Protein AF-A0A392NA52-F1 (afdb_monomer_lite)

Organism: NCBI:txid97028

Secondary structure (DSSP, 8-state):
---EEEEEEEEEETTTEEEEEEEEEETTT--EEEEEEEEEEEE-TTT-SEEPPPHHHHHHHGGGB-----SS-----------TT-S-------------

pLDDT: mean 79.88, std 13.67, range [34.62, 97.0]

Radius of gyration: 17.0 Å; chains: 1; bounding box: 40×38×41 Å

Sequence (100 aa):
GDVVQVDTWVSATGKNGMRRDWLVRDSKTGEILTRASSVWVMMNKLTRKLSKIPEEVRGEIEPYFVNSDPVVDEDNRKLTKLDDKAEYIRTGLTVRTLFF

InterPro domains:
  IPR002864 Acyl-ACP thioesterase, N-terminal hotdog domain [PF01643] (1-60)
  IPR029069 HotDog domain superfamily [SSF54637] (1-73)
  IPR045023 Acyl-[acyl-carrier-protein] hydrolase FATA/B [PTHR31727] (1-96)

Structure (mmCIF, N/CA/C/O backbone):
data_AF-A0A392NA52-F1
#
_entry.id   AF-A0A392NA52-F1
#
loop_
_atom_site.group_PDB
_atom_site.id
_atom_site.type_symbol
_atom_site.label_atom_id
_atom_site.label_alt_id
_atom_site.label_comp_id
_atom_site.label_asym_id
_atom_site.label_entity_id
_atom_site.label_seq_id
_atom_site.pdbx_PDB_ins_code
_atom_site.Cartn_x
_atom_site.Cartn_y
_atom_site.Cartn_z
_atom_site.occupancy
_atom_site.B_iso_or_equiv
_atom_site.auth_seq_id
_atom_site.auth_comp_id
_atom_site.auth_asym_id
_atom_site.auth_atom_id
_atom_site.pdbx_PDB_model_num
ATOM 1 N N . GLY A 1 1 ? 4.408 -2.290 -27.711 1.00 83.19 1 GLY A N 1
ATOM 2 C CA . GLY A 1 1 ? 4.092 -1.693 -26.405 1.00 83.19 1 GLY A CA 1
ATOM 3 C C . GLY A 1 1 ? 5.189 -2.054 -25.437 1.00 83.19 1 GLY A C 1
ATOM 4 O O . GLY A 1 1 ? 5.884 -3.038 -25.687 1.00 83.19 1 GLY A O 1
ATOM 5 N N . ASP A 1 2 ? 5.346 -1.266 -24.383 1.00 90.62 2 ASP A N 1
ATOM 6 C CA . ASP A 1 2 ? 6.351 -1.521 -23.352 1.00 90.62 2 ASP A CA 1
ATOM 7 C C . ASP A 1 2 ? 5.888 -2.645 -22.423 1.00 90.62 2 ASP A C 1
ATOM 9 O O . ASP A 1 2 ? 4.692 -2.814 -22.177 1.00 90.62 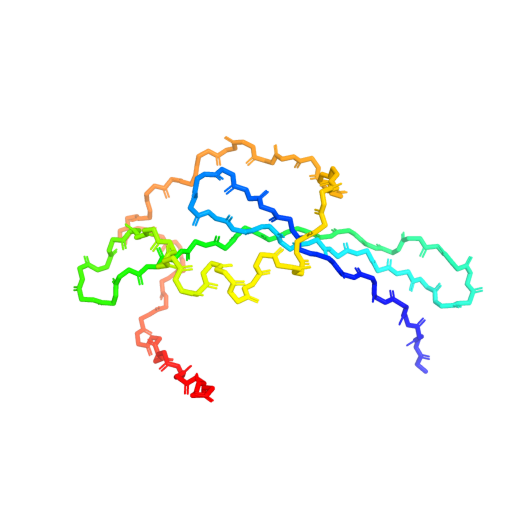2 ASP A O 1
ATOM 13 N N . VAL A 1 3 ? 6.840 -3.449 -21.954 1.00 95.81 3 VAL A N 1
ATOM 14 C CA . VAL A 1 3 ? 6.590 -4.580 -21.055 1.00 95.81 3 VAL A CA 1
ATOM 15 C C . VAL A 1 3 ? 7.226 -4.244 -19.720 1.00 95.81 3 VAL A C 1
ATOM 17 O O . VAL A 1 3 ? 8.423 -3.967 -19.659 1.00 95.81 3 VAL A O 1
ATOM 20 N N . VAL A 1 4 ? 6.432 -4.294 -18.656 1.00 96.31 4 VAL A N 1
ATOM 21 C CA . VAL A 1 4 ? 6.894 -4.016 -17.297 1.00 96.31 4 VAL A CA 1
ATOM 22 C C . VAL A 1 4 ? 6.725 -5.240 -16.411 1.00 96.31 4 VAL A C 1
ATOM 24 O O . VAL A 1 4 ? 5.746 -5.977 -16.531 1.00 96.31 4 VAL A O 1
ATOM 27 N N . GLN A 1 5 ? 7.672 -5.432 -15.502 1.00 96.44 5 GLN A N 1
ATOM 28 C CA . GLN A 1 5 ? 7.541 -6.354 -14.387 1.00 96.44 5 GLN A CA 1
ATOM 29 C C . GLN A 1 5 ? 6.986 -5.591 -13.185 1.00 96.44 5 GLN A C 1
ATOM 31 O O . GLN A 1 5 ? 7.442 -4.490 -12.872 1.00 96.44 5 GLN A O 1
ATOM 36 N N . VAL A 1 6 ? 6.000 -6.183 -12.515 1.00 95.69 6 VAL A N 1
ATOM 37 C CA . VAL A 1 6 ? 5.415 -5.640 -11.290 1.00 95.69 6 VAL A CA 1
ATOM 38 C C . VAL A 1 6 ? 5.631 -6.645 -10.177 1.00 95.69 6 VAL A C 1
ATOM 40 O O . VAL A 1 6 ? 5.023 -7.713 -10.174 1.00 95.69 6 VAL A O 1
ATOM 43 N N . ASP A 1 7 ? 6.466 -6.279 -9.216 1.00 93.94 7 ASP A N 1
ATOM 44 C CA . ASP A 1 7 ? 6.635 -7.039 -7.987 1.00 93.94 7 ASP A CA 1
ATOM 45 C C . ASP A 1 7 ? 5.786 -6.392 -6.902 1.00 93.94 7 ASP A C 1
ATOM 47 O O . ASP A 1 7 ? 5.836 -5.177 -6.699 1.00 93.94 7 ASP A O 1
ATOM 51 N N . THR A 1 8 ? 4.972 -7.195 -6.222 1.00 93.38 8 THR A N 1
ATOM 52 C CA . THR A 1 8 ? 4.107 -6.717 -5.145 1.00 93.38 8 THR A CA 1
ATOM 53 C C . THR A 1 8 ? 4.130 -7.669 -3.971 1.00 93.38 8 THR A C 1
ATOM 55 O O . THR A 1 8 ? 4.122 -8.887 -4.135 1.00 93.38 8 THR A O 1
ATOM 58 N N . TRP A 1 9 ? 4.128 -7.096 -2.778 1.00 91.69 9 TRP A N 1
ATOM 59 C CA . TRP A 1 9 ? 4.060 -7.827 -1.526 1.00 91.69 9 TRP A CA 1
ATOM 60 C C . TRP A 1 9 ? 3.211 -7.048 -0.529 1.00 91.69 9 TRP A C 1
ATOM 62 O O . TRP A 1 9 ? 2.927 -5.858 -0.706 1.00 91.69 9 TRP A O 1
ATOM 72 N N . VAL A 1 10 ? 2.742 -7.755 0.493 1.00 89.75 10 VAL A N 1
ATOM 73 C CA . VAL A 1 10 ? 1.956 -7.176 1.580 1.00 89.75 10 VAL A CA 1
ATOM 74 C C . VAL A 1 10 ? 2.756 -7.307 2.860 1.00 89.75 10 VAL A C 1
ATOM 76 O O . VAL A 1 10 ? 3.373 -8.338 3.091 1.00 89.75 10 VAL A O 1
ATOM 79 N N . SER A 1 11 ? 2.718 -6.284 3.698 1.00 87.56 11 SER A N 1
ATOM 80 C CA . SER A 1 11 ? 3.313 -6.282 5.029 1.00 87.56 11 SER A CA 1
ATOM 81 C C . SER A 1 11 ? 2.281 -5.806 6.045 1.00 87.56 11 SER A C 1
ATOM 83 O O . SER A 1 11 ? 1.376 -5.029 5.727 1.00 87.56 11 SER A O 1
ATOM 85 N N . ALA A 1 12 ? 2.404 -6.249 7.294 1.00 83.69 12 ALA A N 1
ATOM 86 C CA . ALA A 1 12 ? 1.596 -5.691 8.372 1.00 83.69 12 ALA A CA 1
ATOM 87 C C . ALA A 1 12 ? 1.956 -4.210 8.592 1.00 83.69 12 ALA A C 1
ATOM 89 O O . ALA A 1 12 ? 3.123 -3.834 8.510 1.00 83.69 12 ALA A O 1
ATOM 90 N N . THR A 1 13 ? 0.970 -3.366 8.913 1.00 79.06 13 THR A N 1
ATOM 91 C CA . THR A 1 13 ? 1.230 -1.990 9.369 1.00 79.06 13 THR A CA 1
ATOM 92 C C . THR A 1 13 ? 0.391 -1.649 10.598 1.00 79.06 13 THR A C 1
ATOM 94 O O . THR A 1 13 ? -0.844 -1.730 10.616 1.00 79.06 13 THR A O 1
ATOM 97 N N . GLY A 1 14 ? 1.085 -1.288 11.679 1.00 73.06 14 GLY A N 1
ATOM 98 C CA . GLY A 1 14 ? 0.476 -1.033 12.979 1.00 73.06 14 GLY A CA 1
ATOM 99 C C . GLY A 1 14 ? -0.379 -2.203 13.488 1.00 73.06 14 GLY A C 1
ATOM 100 O O . GLY A 1 14 ? -0.138 -3.369 13.189 1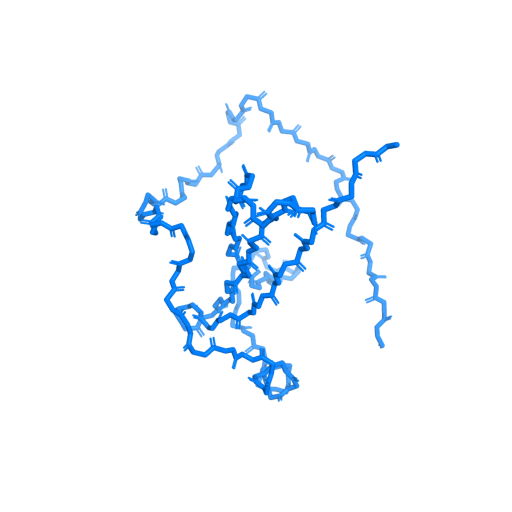.00 73.06 14 GLY A O 1
ATOM 101 N N . LYS A 1 15 ? -1.404 -1.891 14.292 1.00 64.56 15 LYS A N 1
ATOM 102 C CA . LYS A 1 15 ? -2.278 -2.913 14.907 1.00 64.56 15 LYS A CA 1
ATOM 103 C C . LYS A 1 15 ? -3.425 -3.375 13.999 1.00 64.56 15 LYS A C 1
ATOM 105 O O . LYS A 1 15 ? -3.935 -4.476 14.184 1.00 64.56 15 LYS A O 1
ATOM 110 N N . ASN A 1 16 ? -3.854 -2.539 13.051 1.00 65.69 16 ASN A N 1
ATOM 111 C CA . ASN A 1 16 ? -5.137 -2.702 12.348 1.00 65.69 16 ASN A CA 1
ATOM 112 C C . ASN A 1 16 ? -5.052 -2.546 10.823 1.00 65.69 16 ASN A C 1
ATOM 114 O O . ASN A 1 16 ? -6.096 -2.586 10.173 1.00 65.69 16 ASN A O 1
ATOM 118 N N . GLY A 1 17 ? -3.864 -2.306 10.265 1.00 75.12 17 GLY A N 1
ATOM 119 C CA . GLY A 1 17 ? -3.698 -2.053 8.841 1.00 75.12 17 GLY A CA 1
ATOM 120 C C . GLY A 1 17 ? -2.804 -3.077 8.156 1.00 75.12 17 GLY A C 1
ATOM 121 O O . GLY A 1 17 ? -2.047 -3.809 8.796 1.00 75.12 17 GLY A O 1
ATOM 122 N N . MET A 1 18 ? -2.880 -3.089 6.831 1.00 86.25 18 MET A N 1
ATOM 123 C CA . MET A 1 18 ? -1.912 -3.763 5.965 1.00 86.25 18 MET A CA 1
ATOM 124 C C . MET A 1 18 ? -1.341 -2.752 4.970 1.00 86.25 18 MET A C 1
ATOM 126 O O . MET A 1 18 ? -2.048 -1.846 4.526 1.00 86.25 18 MET A O 1
ATOM 130 N N . ARG A 1 19 ? -0.061 -2.889 4.642 1.00 89.12 19 ARG A N 1
ATOM 131 C CA . ARG A 1 19 ? 0.616 -2.106 3.614 1.00 89.12 19 ARG A CA 1
ATOM 132 C C . ARG A 1 19 ? 0.838 -3.003 2.411 1.00 89.12 19 ARG A C 1
ATOM 134 O O . ARG A 1 19 ? 1.311 -4.122 2.570 1.00 89.12 19 ARG A O 1
ATOM 141 N N . ARG A 1 20 ? 0.497 -2.528 1.220 1.00 90.75 20 ARG A N 1
ATOM 142 C CA . ARG A 1 20 ? 0.886 -3.166 -0.035 1.00 90.75 20 ARG A CA 1
ATOM 143 C C . ARG A 1 20 ? 1.907 -2.288 -0.722 1.00 90.75 20 ARG A C 1
ATOM 145 O O . ARG A 1 20 ? 1.662 -1.099 -0.912 1.00 90.75 20 ARG A O 1
ATOM 152 N N . ASP A 1 21 ? 3.008 -2.906 -1.101 1.00 92.75 21 ASP A N 1
ATOM 153 C CA . ASP A 1 21 ? 4.091 -2.261 -1.817 1.00 92.75 21 ASP A CA 1
ATOM 154 C C . ASP A 1 21 ? 4.132 -2.779 -3.256 1.00 92.75 21 ASP A C 1
ATOM 156 O O . ASP A 1 21 ? 3.759 -3.926 -3.545 1.00 92.75 21 ASP A O 1
ATOM 160 N N . TRP A 1 22 ? 4.560 -1.903 -4.161 1.00 94.25 22 TRP A N 1
ATOM 161 C CA . TRP A 1 22 ? 4.797 -2.220 -5.561 1.00 94.25 22 TRP A CA 1
ATOM 162 C C . TRP A 1 22 ? 6.134 -1.659 -6.014 1.00 94.25 22 TRP A C 1
ATOM 164 O O . TRP A 1 22 ? 6.451 -0.487 -5.786 1.00 94.25 22 TRP A O 1
ATOM 174 N N . LEU A 1 23 ? 6.866 -2.491 -6.742 1.00 94.69 23 LEU A N 1
ATOM 175 C CA . LEU A 1 23 ? 8.047 -2.114 -7.491 1.00 94.69 23 LEU A CA 1
ATOM 176 C C . LEU A 1 23 ? 7.792 -2.408 -8.968 1.00 94.69 23 LEU A C 1
ATOM 178 O O . LEU A 1 23 ? 7.574 -3.557 -9.347 1.00 94.69 23 LEU A O 1
ATOM 182 N N . VAL A 1 24 ? 7.797 -1.363 -9.793 1.00 95.69 24 VAL A N 1
ATOM 183 C CA . VAL A 1 24 ? 7.560 -1.481 -11.235 1.00 95.69 24 VAL A CA 1
ATOM 184 C C . VAL A 1 24 ? 8.875 -1.280 -11.967 1.00 95.69 24 VAL A C 1
ATOM 186 O O . VAL A 1 24 ? 9.554 -0.268 -11.769 1.00 95.69 24 VAL A O 1
ATOM 189 N N . ARG A 1 25 ? 9.227 -2.245 -12.816 1.00 97.00 25 ARG A N 1
ATOM 190 C CA . ARG A 1 25 ? 10.490 -2.276 -13.554 1.00 97.00 25 ARG A CA 1
ATOM 191 C C . ARG A 1 25 ? 10.272 -2.449 -15.047 1.00 97.00 25 ARG A C 1
ATOM 193 O O . ARG A 1 25 ? 9.348 -3.153 -15.451 1.00 97.00 25 ARG A O 1
ATOM 200 N N . ASP A 1 26 ? 11.137 -1.854 -15.858 1.00 96.25 26 ASP A N 1
ATOM 201 C CA . ASP A 1 26 ? 11.218 -2.199 -17.276 1.00 96.25 26 ASP A CA 1
ATOM 202 C C . ASP A 1 26 ? 11.686 -3.654 -17.408 1.00 96.25 26 ASP A C 1
ATOM 204 O O . ASP A 1 26 ? 12.696 -4.054 -16.825 1.00 96.25 26 ASP A O 1
ATOM 208 N N . SER A 1 27 ? 10.941 -4.471 -18.154 1.00 94.38 27 SER A N 1
ATOM 209 C CA . SER A 1 27 ? 11.210 -5.910 -18.235 1.00 94.38 27 SER A CA 1
ATOM 210 C C . SER A 1 27 ? 12.483 -6.254 -19.015 1.00 94.38 27 SER A C 1
ATOM 212 O O . SER A 1 27 ? 12.942 -7.392 -18.927 1.00 94.38 27 SER A O 1
ATOM 214 N N . LYS A 1 28 ? 13.024 -5.331 -19.819 1.00 95.00 28 LYS A N 1
ATOM 215 C CA . LYS A 1 28 ? 14.216 -5.558 -20.646 1.00 95.00 28 LYS A CA 1
ATOM 216 C C . LYS A 1 28 ? 15.479 -5.076 -19.948 1.00 95.00 28 LYS A C 1
ATOM 218 O O . LYS A 1 28 ? 16.487 -5.773 -19.987 1.00 95.00 28 LYS A O 1
ATOM 223 N N . THR A 1 29 ? 15.439 -3.887 -19.353 1.00 96.06 29 THR A N 1
ATOM 224 C CA . THR A 1 29 ? 16.613 -3.264 -18.723 1.00 96.06 29 THR A CA 1
ATOM 225 C C . THR A 1 29 ? 16.712 -3.572 -17.233 1.00 96.06 29 THR A C 1
ATOM 227 O O . THR A 1 29 ? 17.798 -3.484 -16.664 1.00 96.06 29 THR A O 1
ATOM 230 N N . GLY A 1 30 ? 15.596 -3.928 -16.588 1.00 94.00 30 GLY A N 1
ATOM 231 C CA . GLY A 1 30 ? 15.508 -4.069 -15.136 1.00 94.00 30 GLY A CA 1
ATOM 232 C C . GLY A 1 30 ? 15.480 -2.731 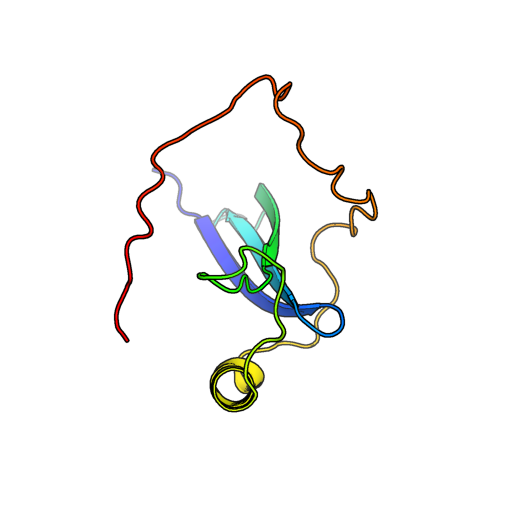-14.387 1.00 94.00 30 GLY A C 1
ATOM 233 O O . GLY A 1 30 ? 15.494 -2.728 -13.154 1.00 94.00 30 GLY A O 1
ATOM 234 N N . GLU A 1 31 ? 15.434 -1.601 -15.102 1.00 95.94 31 GLU A N 1
ATOM 235 C CA . GLU A 1 31 ? 15.377 -0.266 -14.509 1.00 95.94 31 GLU A CA 1
ATOM 236 C C . GLU A 1 31 ? 14.092 -0.080 -13.699 1.00 95.94 31 GLU A C 1
ATOM 238 O O . GLU A 1 31 ? 13.004 -0.465 -14.128 1.00 95.94 31 GLU A O 1
ATOM 243 N N . ILE A 1 32 ? 14.213 0.528 -12.518 1.00 95.00 32 ILE A N 1
ATOM 244 C CA . ILE A 1 32 ? 13.066 0.844 -11.668 1.00 95.00 32 ILE A CA 1
ATOM 245 C C . ILE A 1 32 ? 12.383 2.093 -12.211 1.00 95.00 32 ILE A C 1
ATOM 247 O O . ILE A 1 32 ? 12.891 3.200 -12.064 1.00 95.00 32 ILE A O 1
ATOM 251 N N . LEU A 1 33 ? 11.197 1.897 -12.779 1.00 94.88 33 LEU A N 1
ATOM 252 C CA . LEU A 1 33 ? 10.379 2.965 -13.343 1.00 94.88 33 LEU A CA 1
ATOM 253 C C . LEU A 1 33 ? 9.605 3.701 -12.251 1.00 94.88 33 LEU A C 1
ATOM 255 O O . LEU A 1 33 ? 9.487 4.923 -12.278 1.00 94.88 33 LEU A O 1
ATOM 259 N N . THR A 1 34 ? 9.051 2.962 -11.285 1.00 94.19 34 THR A N 1
ATOM 260 C CA . THR A 1 34 ? 8.321 3.565 -10.168 1.00 94.19 34 THR A CA 1
ATOM 261 C C . THR A 1 34 ? 8.238 2.654 -8.944 1.00 94.19 34 THR A C 1
ATOM 263 O O . THR A 1 34 ? 8.394 1.432 -9.025 1.00 94.19 34 THR A O 1
ATOM 266 N N . ARG A 1 35 ? 7.983 3.280 -7.795 1.00 94.38 35 ARG A N 1
ATOM 267 C CA . ARG A 1 35 ? 7.703 2.652 -6.503 1.00 94.38 35 ARG A CA 1
ATOM 268 C C . ARG A 1 35 ? 6.398 3.225 -5.980 1.00 94.38 35 ARG A C 1
ATOM 270 O O . ARG A 1 35 ? 6.184 4.433 -6.057 1.00 94.38 35 ARG A O 1
ATOM 277 N N . ALA A 1 36 ? 5.546 2.374 -5.433 1.00 91.31 36 ALA A N 1
ATOM 278 C CA . ALA A 1 36 ? 4.297 2.803 -4.825 1.00 91.31 36 ALA A CA 1
ATOM 279 C C . ALA A 1 36 ? 4.040 2.028 -3.536 1.00 91.31 36 ALA A C 1
ATOM 281 O O . ALA A 1 36 ? 4.437 0.871 -3.408 1.00 91.31 36 ALA A O 1
ATOM 282 N N . SER A 1 37 ? 3.334 2.665 -2.607 1.00 89.75 37 SER A N 1
ATOM 283 C CA . SER A 1 37 ? 2.857 2.034 -1.383 1.00 89.75 37 SER A CA 1
ATOM 284 C C . SER A 1 37 ? 1.418 2.457 -1.097 1.00 89.75 37 SER A C 1
ATOM 286 O O . SER A 1 37 ? 0.994 3.556 -1.460 1.00 89.75 37 SER A O 1
ATOM 288 N N . SER A 1 38 ? 0.643 1.573 -0.476 1.00 86.12 38 SER A N 1
ATOM 289 C CA . SER A 1 38 ? -0.743 1.821 -0.086 1.00 86.12 38 SER A CA 1
ATOM 290 C C . SER A 1 38 ? -1.020 1.196 1.270 1.00 86.12 38 SER A C 1
ATOM 292 O O . SER A 1 38 ? -0.746 0.016 1.483 1.00 86.12 38 SER A O 1
ATOM 294 N N . VAL A 1 39 ? -1.609 1.978 2.172 1.00 85.75 39 VAL A N 1
ATOM 295 C CA . VAL A 1 39 ? -2.065 1.509 3.481 1.00 85.75 39 VAL A CA 1
ATOM 296 C C . VAL A 1 39 ? -3.567 1.273 3.441 1.00 85.75 39 VAL A C 1
ATOM 298 O O . VAL A 1 39 ? -4.348 2.144 3.060 1.00 85.75 39 VAL A O 1
ATOM 301 N N . TRP A 1 40 ? -3.967 0.087 3.877 1.00 81.44 40 TRP A N 1
ATOM 302 C CA . TRP A 1 40 ? -5.346 -0.362 3.925 1.00 81.44 40 TRP A CA 1
ATOM 303 C C . TRP A 1 40 ? -5.770 -0.481 5.380 1.00 81.44 40 TRP A C 1
ATOM 305 O O . TRP A 1 40 ? -5.055 -1.040 6.213 1.00 81.44 40 TRP A O 1
ATOM 315 N N . VAL A 1 41 ? -6.960 0.027 5.674 1.00 82.38 41 VAL A N 1
ATOM 316 C CA . VAL A 1 41 ? -7.600 -0.068 6.985 1.00 82.38 41 VAL A CA 1
ATOM 317 C C . VAL A 1 41 ? -9.008 -0.611 6.816 1.00 82.38 41 VAL A C 1
ATOM 319 O O . VAL A 1 41 ? -9.675 -0.341 5.816 1.00 82.38 41 VAL A O 1
ATOM 322 N N . MET A 1 42 ? -9.484 -1.357 7.808 1.00 79.38 42 MET A N 1
ATOM 323 C CA . MET A 1 42 ? -10.857 -1.851 7.801 1.00 79.38 42 MET A CA 1
ATOM 324 C C . MET A 1 42 ? -11.811 -0.793 8.342 1.00 79.38 42 MET A C 1
ATOM 326 O O . MET A 1 42 ? -11.527 -0.115 9.333 1.00 79.38 42 MET A O 1
ATOM 330 N N . MET A 1 43 ? -12.973 -0.676 7.704 1.00 82.94 43 MET A N 1
ATOM 331 C CA . MET A 1 43 ? -14.057 0.196 8.140 1.00 82.94 43 MET A CA 1
ATOM 332 C C . MET A 1 43 ? -15.297 -0.636 8.443 1.00 82.94 43 MET A C 1
ATOM 334 O O . MET A 1 43 ? -15.771 -1.408 7.609 1.00 82.94 43 MET A O 1
ATOM 338 N N . ASN A 1 44 ? -15.874 -0.424 9.622 1.00 80.69 44 ASN A N 1
ATOM 339 C CA . ASN A 1 44 ? -17.175 -0.974 9.950 1.00 80.69 44 ASN A CA 1
ATOM 340 C C . AS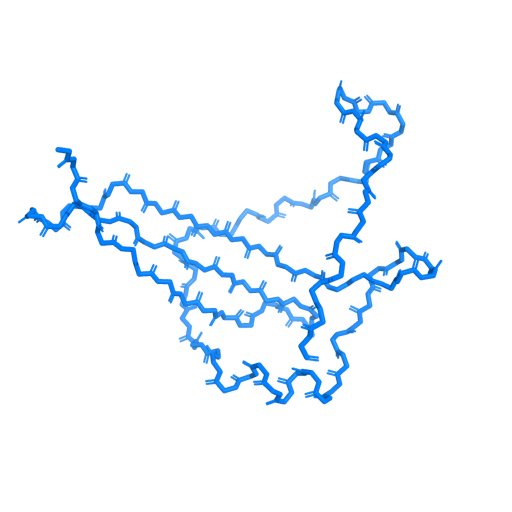N A 1 44 ? -18.247 -0.293 9.084 1.00 80.69 44 ASN A C 1
ATOM 342 O O . ASN A 1 44 ? -18.398 0.930 9.114 1.00 80.69 44 ASN A O 1
ATOM 346 N N . LYS A 1 45 ? -19.010 -1.085 8.322 1.00 79.00 45 LYS A N 1
ATOM 347 C CA . LYS A 1 45 ? -20.009 -0.564 7.376 1.00 79.00 45 LYS A CA 1
ATOM 348 C C . LYS A 1 45 ? -21.157 0.192 8.055 1.00 79.00 45 LYS A C 1
ATOM 350 O O . LYS A 1 45 ? -21.624 1.173 7.486 1.00 79.00 45 LYS A O 1
ATOM 355 N N . LEU A 1 46 ? -21.582 -0.240 9.246 1.00 79.06 46 LEU A N 1
ATOM 356 C CA . LEU A 1 46 ? -22.708 0.351 9.979 1.00 79.06 46 LEU A CA 1
ATOM 357 C C . LEU A 1 46 ? -22.301 1.645 10.682 1.00 79.06 46 LEU A C 1
ATOM 359 O O . LEU A 1 46 ? -22.961 2.668 10.548 1.00 79.06 46 LEU A O 1
ATOM 363 N N . THR A 1 47 ? -21.195 1.610 11.425 1.00 84.44 47 THR A N 1
ATOM 364 C CA . THR A 1 47 ? -20.765 2.756 12.238 1.00 84.44 47 THR A CA 1
ATOM 365 C C . THR A 1 47 ? -19.903 3.748 11.466 1.00 84.44 47 THR A C 1
ATOM 367 O O . THR A 1 47 ? -19.671 4.849 11.963 1.00 84.44 47 THR A O 1
ATOM 370 N N . ARG A 1 48 ? -19.402 3.366 10.279 1.00 80.19 48 ARG A N 1
ATOM 371 C CA . ARG A 1 48 ? -18.461 4.141 9.446 1.00 80.19 48 ARG A CA 1
ATOM 372 C C . ARG A 1 48 ? -17.159 4.506 10.169 1.00 80.19 48 ARG A C 1
ATOM 374 O O . ARG A 1 48 ? -16.463 5.439 9.777 1.00 80.19 48 ARG A O 1
ATOM 381 N N . LYS A 1 49 ? -16.816 3.763 11.224 1.00 80.25 49 LYS A N 1
ATOM 382 C CA . LYS A 1 49 ? -15.582 3.922 12.004 1.00 80.25 49 LYS A CA 1
ATOM 383 C C . LYS A 1 49 ? -14.554 2.875 11.597 1.00 80.25 49 LYS A C 1
ATOM 385 O O . LYS A 1 49 ? -14.918 1.789 11.143 1.00 80.25 49 LYS A O 1
ATOM 390 N N . LEU A 1 50 ? -13.276 3.191 11.800 1.00 82.19 50 LEU A N 1
ATOM 391 C CA . LEU A 1 50 ? -12.206 2.207 11.660 1.00 82.19 50 LEU A CA 1
ATOM 392 C C . LEU A 1 50 ? -12.446 1.048 12.631 1.00 82.19 50 LEU A C 1
ATOM 394 O O . LEU A 1 50 ? -12.775 1.265 13.799 1.00 82.19 50 LEU A O 1
ATOM 398 N N . SER A 1 51 ? -12.282 -0.174 12.143 1.00 79.88 51 SER A N 1
ATOM 399 C CA . SER A 1 51 ? -12.402 -1.393 12.936 1.00 79.88 51 SER A CA 1
ATOM 400 C C . SER A 1 51 ? -11.121 -2.207 12.848 1.00 79.88 51 SER A C 1
ATOM 402 O O . SER A 1 51 ? -10.341 -2.072 11.907 1.00 79.88 51 SER A O 1
ATOM 404 N N . LYS A 1 52 ? -10.904 -3.074 13.836 1.00 81.69 52 LYS A N 1
ATOM 405 C CA . LYS A 1 52 ? -9.862 -4.095 13.728 1.00 81.69 52 LYS A CA 1
ATOM 406 C C . LYS A 1 52 ? -10.232 -5.087 12.622 1.00 81.69 52 LYS A C 1
ATOM 408 O O . LYS A 1 52 ? -11.418 -5.284 12.347 1.00 81.69 52 LYS A O 1
ATOM 413 N N . ILE A 1 53 ? -9.221 -5.702 12.016 1.00 79.38 53 ILE A N 1
ATOM 414 C CA . ILE A 1 53 ? -9.408 -6.887 11.173 1.00 79.38 53 ILE A CA 1
ATOM 415 C C . ILE A 1 53 ? -9.890 -8.021 12.100 1.00 79.38 53 ILE A C 1
ATOM 417 O O . ILE A 1 53 ? -9.245 -8.224 13.133 1.00 79.38 53 ILE A O 1
ATOM 421 N N . PRO A 1 54 ? -11.018 -8.697 11.807 1.00 82.81 54 PRO A N 1
ATOM 422 C CA . PRO A 1 54 ? -11.442 -9.882 12.554 1.00 82.81 54 PRO A CA 1
ATOM 423 C C . PRO A 1 54 ? -10.359 -10.963 12.539 1.00 82.81 54 PRO A C 1
ATOM 425 O O . PRO A 1 54 ? -9.663 -11.101 11.538 1.00 82.81 54 PRO A O 1
ATOM 428 N N . GLU A 1 55 ? -10.225 -11.729 13.621 1.00 84.19 55 GLU A N 1
ATOM 429 C CA . GLU A 1 55 ? -9.118 -12.687 13.767 1.00 84.19 55 GLU A CA 1
ATOM 430 C C . GLU A 1 55 ? -9.121 -13.770 12.682 1.00 84.19 55 GLU A C 1
ATOM 432 O O . GLU A 1 55 ? -8.075 -14.093 12.141 1.00 84.19 55 GLU A O 1
ATOM 437 N N . GLU A 1 56 ? -10.299 -14.255 12.289 1.00 83.81 56 GLU A N 1
ATOM 438 C CA . GLU A 1 56 ? -10.454 -15.236 11.206 1.00 83.81 56 GLU A CA 1
ATOM 439 C C . GLU A 1 56 ? -9.888 -14.699 9.883 1.00 83.81 56 GLU A C 1
ATOM 441 O O . GLU A 1 56 ? -9.030 -15.320 9.263 1.00 83.81 56 GLU A O 1
ATOM 446 N N . VAL A 1 57 ? -10.275 -13.472 9.516 1.00 81.75 57 VAL A N 1
ATOM 447 C CA . VAL A 1 57 ? -9.776 -12.794 8.310 1.00 81.75 57 VAL A CA 1
ATOM 448 C C . VAL A 1 57 ? -8.279 -12.516 8.421 1.00 81.75 57 VAL A C 1
ATOM 450 O O . VAL A 1 57 ? -7.566 -12.607 7.427 1.00 81.75 57 VAL A O 1
ATOM 453 N N . ARG A 1 58 ? -7.781 -12.171 9.617 1.00 82.56 58 ARG A N 1
ATOM 454 C CA . ARG A 1 58 ? -6.343 -11.999 9.856 1.00 82.56 58 ARG A CA 1
ATOM 455 C C . ARG A 1 58 ? -5.597 -13.308 9.610 1.00 82.56 58 ARG A C 1
ATOM 457 O O . ARG A 1 58 ? -4.618 -13.275 8.877 1.00 82.56 58 ARG A O 1
ATOM 464 N N . GLY A 1 59 ? -6.065 -14.420 10.170 1.00 83.38 59 GLY A N 1
ATOM 465 C CA . GLY A 1 59 ? -5.438 -15.731 10.009 1.00 83.38 59 GLY A CA 1
ATOM 466 C C . GLY A 1 59 ? -5.401 -16.202 8.554 1.00 83.38 59 GLY A C 1
ATOM 467 O O . GLY A 1 59 ? -4.438 -16.842 8.143 1.00 83.38 59 GLY A O 1
ATOM 468 N N . GLU A 1 60 ? -6.396 -15.831 7.746 1.00 84.25 60 GLU A N 1
ATOM 469 C CA . GLU A 1 60 ? -6.397 -16.114 6.306 1.00 84.25 60 GLU A CA 1
ATOM 470 C C . GLU A 1 60 ? -5.347 -15.303 5.534 1.00 84.25 60 GLU A C 1
ATOM 472 O O . GLU A 1 60 ? -4.736 -15.824 4.600 1.00 84.25 60 GLU A O 1
ATOM 477 N N . ILE A 1 61 ? -5.129 -14.032 5.894 1.00 81.62 61 ILE A N 1
ATOM 478 C CA . ILE A 1 61 ? -4.242 -13.132 5.134 1.00 81.62 61 ILE A CA 1
ATOM 479 C C . ILE A 1 61 ? -2.801 -13.089 5.655 1.00 81.62 61 ILE A C 1
ATOM 481 O O . ILE A 1 61 ? -1.888 -12.763 4.897 1.00 81.62 61 ILE A O 1
ATOM 485 N N . GLU A 1 62 ? -2.588 -13.389 6.935 1.00 83.25 62 GLU A N 1
ATOM 486 C CA . GLU A 1 62 ? -1.292 -13.307 7.615 1.00 83.25 62 GLU A CA 1
ATOM 487 C C . GLU A 1 62 ? -0.189 -14.146 6.949 1.00 83.25 62 GLU A C 1
ATOM 489 O O . GLU A 1 62 ? 0.916 -13.621 6.807 1.00 83.25 62 GLU A O 1
ATOM 494 N N . PRO A 1 63 ? -0.447 -15.367 6.432 1.00 87.44 63 PRO A N 1
ATOM 495 C CA . PRO A 1 63 ? 0.572 -16.142 5.719 1.00 87.44 63 PRO A CA 1
ATOM 496 C C . PRO A 1 63 ? 1.129 -15.456 4.464 1.00 87.44 63 PRO A C 1
ATOM 498 O O . PRO A 1 63 ? 2.220 -15.797 4.014 1.00 87.44 63 PRO A O 1
ATOM 501 N N . TYR A 1 64 ? 0.401 -14.493 3.887 1.00 83.88 64 TYR A N 1
ATOM 502 C CA . TYR A 1 64 ? 0.849 -13.732 2.718 1.00 83.88 64 TYR A CA 1
ATOM 503 C C . TYR A 1 64 ? 1.674 -12.496 3.087 1.00 83.88 64 TYR A C 1
ATOM 505 O O . TYR A 1 64 ? 2.142 -11.784 2.194 1.00 83.88 64 TYR A O 1
ATOM 513 N N . PHE A 1 65 ? 1.825 -12.195 4.380 1.00 85.06 65 PHE A N 1
ATOM 514 C CA . PHE A 1 65 ? 2.600 -11.048 4.819 1.00 85.06 65 PHE A CA 1
ATOM 515 C C . PHE A 1 65 ? 4.092 -11.358 4.762 1.00 85.06 65 PHE A C 1
ATOM 517 O O . PHE A 1 65 ? 4.594 -12.296 5.375 1.00 85.06 65 PHE A O 1
ATOM 524 N N . VAL A 1 66 ? 4.814 -10.503 4.053 1.00 85.75 66 VAL A N 1
ATOM 525 C CA . VAL A 1 66 ? 6.267 -10.484 4.014 1.00 85.75 66 VAL A CA 1
ATOM 526 C C . VAL A 1 66 ? 6.735 -9.427 5.004 1.00 85.75 66 VAL A C 1
ATOM 528 O O . VAL A 1 66 ? 6.284 -8.277 4.967 1.00 85.75 66 VAL A O 1
ATOM 531 N N . ASN A 1 67 ? 7.632 -9.809 5.913 1.00 81.00 67 ASN A N 1
ATOM 532 C CA . ASN A 1 67 ? 8.281 -8.860 6.811 1.00 81.00 67 ASN A CA 1
ATOM 533 C C . ASN A 1 67 ? 9.375 -8.110 6.039 1.00 81.00 67 ASN A C 1
ATOM 535 O O . ASN A 1 67 ? 10.521 -8.550 5.987 1.00 81.00 67 ASN A O 1
ATOM 539 N N . SER A 1 68 ? 8.982 -7.029 5.372 1.00 80.94 68 SER A N 1
ATOM 540 C CA . SER A 1 68 ? 9.849 -6.218 4.518 1.00 80.94 68 SER A CA 1
ATOM 541 C C . SER A 1 68 ? 9.713 -4.739 4.843 1.00 80.94 68 SER A C 1
ATOM 543 O O . SER A 1 68 ? 8.607 -4.248 5.110 1.00 80.94 68 SER A O 1
ATOM 545 N N . ASP A 1 69 ? 10.823 -4.023 4.726 1.00 80.19 69 ASP A N 1
ATOM 546 C CA . ASP A 1 69 ? 10.850 -2.574 4.876 1.00 80.19 69 ASP A CA 1
ATOM 547 C C . ASP A 1 69 ? 9.994 -1.875 3.798 1.00 80.19 69 ASP A C 1
ATOM 549 O O . ASP A 1 69 ? 9.815 -2.414 2.697 1.00 80.19 69 ASP A O 1
ATOM 553 N N . PRO A 1 70 ? 9.418 -0.697 4.104 1.00 80.19 70 PRO A N 1
ATOM 554 C CA . PRO A 1 70 ? 8.670 0.088 3.128 1.00 80.19 70 PRO A CA 1
ATOM 555 C C . PRO A 1 70 ? 9.497 0.393 1.874 1.00 80.19 70 PRO A C 1
ATOM 557 O O . PRO A 1 70 ? 10.644 0.822 1.961 1.00 80.19 70 PRO A O 1
ATOM 560 N N . VAL A 1 71 ? 8.892 0.223 0.692 1.00 84.06 71 VAL A N 1
ATOM 561 C CA . VAL A 1 71 ? 9.548 0.561 -0.588 1.00 84.06 71 VAL A CA 1
ATOM 562 C C . VAL A 1 71 ? 9.558 2.072 -0.858 1.00 84.06 71 VAL A C 1
ATOM 564 O O . VAL A 1 71 ? 10.336 2.560 -1.674 1.00 84.06 71 VAL A O 1
ATOM 567 N N . VAL A 1 72 ? 8.683 2.811 -0.178 1.00 82.31 72 VAL A N 1
ATOM 568 C CA . VAL A 1 72 ? 8.611 4.274 -0.163 1.00 82.31 72 VAL A CA 1
ATOM 569 C C . VAL A 1 72 ? 8.668 4.708 1.295 1.00 82.31 72 VAL A C 1
ATOM 571 O O . VAL A 1 72 ? 7.975 4.105 2.115 1.00 82.31 72 VAL A O 1
ATOM 574 N N . ASP A 1 73 ? 9.454 5.740 1.608 1.00 76.56 73 ASP A N 1
ATOM 575 C CA . ASP A 1 73 ? 9.523 6.299 2.962 1.00 76.56 73 ASP A CA 1
ATOM 576 C C . ASP A 1 73 ? 8.119 6.597 3.502 1.00 76.56 73 ASP A C 1
ATOM 578 O O . ASP A 1 73 ? 7.276 7.178 2.809 1.00 76.56 73 ASP A O 1
ATOM 582 N N . GLU A 1 74 ? 7.860 6.181 4.744 1.00 65.50 74 GLU A N 1
ATOM 583 C CA . GLU A 1 74 ? 6.551 6.364 5.361 1.00 65.50 74 GLU A CA 1
ATOM 584 C C . GLU A 1 74 ? 6.245 7.854 5.521 1.00 65.50 74 GLU A C 1
ATOM 586 O O . GLU A 1 74 ? 6.850 8.579 6.318 1.00 65.50 74 GLU A O 1
ATOM 591 N N . ASP A 1 75 ? 5.246 8.306 4.771 1.00 65.06 75 ASP A N 1
ATOM 592 C CA . ASP A 1 75 ? 4.656 9.617 4.951 1.00 65.06 75 ASP A CA 1
ATOM 593 C C . ASP A 1 75 ? 3.842 9.631 6.252 1.00 65.06 75 ASP A C 1
ATOM 595 O O . ASP A 1 75 ? 2.655 9.307 6.292 1.00 65.06 75 ASP A O 1
ATOM 599 N N . ASN A 1 76 ? 4.504 10.005 7.346 1.00 64.81 76 ASN A N 1
ATOM 600 C CA . ASN A 1 76 ? 3.921 10.083 8.686 1.00 64.81 76 ASN A CA 1
ATOM 601 C C . ASN A 1 76 ? 2.917 11.240 8.862 1.00 64.81 76 ASN A C 1
ATOM 603 O O . ASN A 1 76 ? 2.483 11.530 9.986 1.00 64.81 76 ASN A O 1
ATOM 607 N N . ARG A 1 77 ? 2.534 11.936 7.783 1.00 69.50 77 ARG A N 1
ATOM 608 C CA . ARG A 1 77 ? 1.474 12.941 7.836 1.00 69.50 77 ARG A CA 1
ATOM 609 C C . ARG A 1 77 ? 0.176 12.270 8.272 1.00 69.50 77 ARG A C 1
ATOM 611 O O . ARG A 1 77 ? -0.348 11.363 7.632 1.00 69.50 77 ARG A O 1
ATOM 618 N N . LYS A 1 78 ? -0.377 12.747 9.387 1.00 59.59 78 LYS A N 1
ATOM 619 C CA . LYS A 1 78 ? -1.704 12.322 9.831 1.00 59.59 78 LYS A CA 1
ATOM 620 C C . LYS A 1 78 ? -2.707 12.681 8.742 1.00 59.59 78 LYS A C 1
ATOM 622 O O . LYS A 1 78 ? -2.790 13.847 8.361 1.00 59.59 78 LYS A O 1
ATOM 627 N N . LEU A 1 79 ? -3.491 11.698 8.301 1.00 62.16 79 LEU A N 1
ATOM 628 C CA . LEU A 1 79 ? -4.674 11.948 7.485 1.00 62.16 79 LEU A CA 1
ATOM 629 C C . LEU A 1 79 ? -5.552 12.956 8.231 1.00 62.16 79 LEU A C 1
ATOM 631 O O . LEU A 1 79 ? -6.102 12.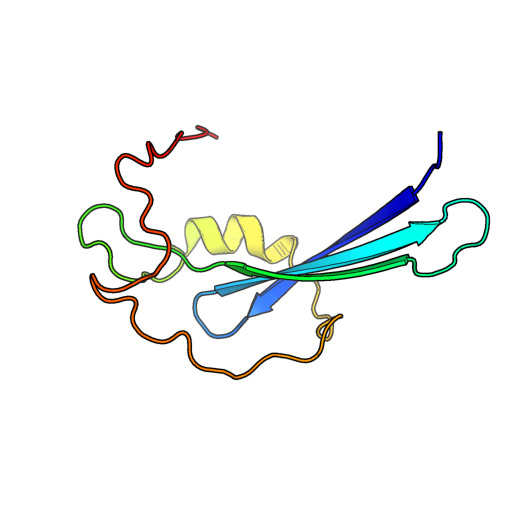656 9.296 1.00 62.16 79 LEU A O 1
ATOM 635 N N . THR A 1 80 ? -5.630 14.174 7.704 1.00 60.97 80 THR A N 1
ATOM 636 C CA . THR A 1 80 ? -6.529 15.197 8.219 1.00 60.97 80 THR A CA 1
ATOM 637 C C . THR A 1 80 ? -7.953 14.694 8.073 1.00 60.97 80 THR A C 1
ATOM 639 O O . THR A 1 80 ? -8.319 14.046 7.091 1.00 60.97 80 THR A O 1
ATOM 642 N N . LYS A 1 81 ? -8.771 14.953 9.093 1.00 60.78 81 LYS A N 1
ATOM 643 C CA . LYS A 1 81 ? -10.184 14.603 9.048 1.00 60.78 81 LYS A CA 1
ATOM 644 C C . LYS A 1 81 ? -10.803 15.375 7.880 1.00 60.78 81 LYS A C 1
ATOM 646 O O . LYS A 1 81 ? -10.810 16.601 7.919 1.00 60.78 81 LYS A O 1
ATOM 651 N N . LEU A 1 82 ? -11.256 14.662 6.850 1.00 62.75 82 LEU A N 1
ATOM 652 C CA . LEU A 1 82 ? -11.995 15.264 5.744 1.00 62.75 82 LEU A CA 1
ATOM 653 C C . LEU A 1 82 ? -13.274 15.887 6.313 1.00 62.75 82 LEU A C 1
ATOM 655 O O . LEU A 1 82 ? -14.048 15.202 6.986 1.00 62.75 82 LEU A O 1
ATOM 659 N N . ASP A 1 83 ? -13.436 17.188 6.100 1.00 66.25 83 ASP A N 1
ATOM 660 C CA . ASP A 1 83 ? -14.655 17.934 6.380 1.00 66.25 83 ASP A CA 1
ATOM 661 C C . ASP A 1 83 ? -15.454 18.133 5.081 1.00 66.25 83 ASP A C 1
ATOM 663 O O . ASP A 1 83 ? -15.030 17.738 3.991 1.00 66.25 83 ASP A O 1
ATOM 667 N N . ASP A 1 84 ? -16.623 18.760 5.189 1.00 73.69 84 ASP A N 1
ATOM 668 C CA . ASP A 1 84 ? -17.498 19.023 4.042 1.00 73.69 84 ASP A CA 1
ATOM 669 C C . ASP A 1 84 ? -16.939 20.107 3.089 1.00 73.69 84 ASP A C 1
ATOM 671 O O . ASP A 1 84 ? -17.640 20.546 2.180 1.00 73.69 84 ASP A O 1
ATOM 675 N N . LYS A 1 85 ? -15.690 20.563 3.283 1.00 77.44 85 LYS A N 1
ATOM 676 C CA . LYS A 1 85 ? -15.027 21.598 2.472 1.00 77.44 85 LYS A CA 1
ATOM 677 C C . LYS A 1 85 ? -13.983 21.039 1.505 1.00 77.44 85 LYS A C 1
ATOM 679 O O . LYS A 1 85 ? -13.247 21.815 0.898 1.00 77.44 85 LYS A O 1
ATOM 684 N N . ALA A 1 86 ? -13.879 19.718 1.370 1.00 73.69 86 ALA A N 1
ATOM 685 C CA . ALA A 1 86 ? -12.945 19.114 0.429 1.00 73.69 86 ALA A CA 1
ATOM 686 C C . ALA A 1 86 ? -13.225 19.578 -1.014 1.00 73.69 86 ALA A C 1
ATOM 688 O O . ALA A 1 86 ? -14.374 19.624 -1.447 1.00 73.69 86 ALA A O 1
ATOM 689 N N . GLU A 1 87 ? -12.162 19.878 -1.767 1.00 77.25 87 GLU A N 1
ATOM 690 C CA . GLU A 1 87 ? -12.248 20.356 -3.159 1.00 77.25 87 GLU A CA 1
ATOM 691 C C . GLU A 1 87 ? -12.976 19.355 -4.072 1.00 77.25 87 GLU A C 1
ATOM 693 O O . GLU A 1 87 ? -13.709 19.742 -4.979 1.00 77.25 87 GLU A O 1
ATOM 698 N N . TYR A 1 88 ? -12.835 18.058 -3.782 1.00 72.94 88 TYR A N 1
ATOM 699 C CA . TYR A 1 88 ? -13.511 16.985 -4.500 1.00 72.94 88 TYR A CA 1
ATOM 700 C C . TYR A 1 88 ? -14.236 16.064 -3.520 1.00 72.94 88 TYR A C 1
ATOM 702 O O . TYR A 1 88 ? -13.615 15.289 -2.791 1.00 72.94 88 TYR A O 1
ATOM 710 N N . ILE A 1 89 ? -15.568 16.108 -3.544 1.00 75.12 89 ILE A N 1
ATOM 711 C CA . ILE A 1 89 ? -16.431 15.187 -2.800 1.00 75.12 89 ILE A CA 1
ATOM 712 C C . ILE A 1 89 ? -17.199 14.338 -3.810 1.00 75.12 89 ILE A C 1
ATOM 714 O O . ILE A 1 89 ? -18.007 14.846 -4.584 1.00 75.12 89 ILE A O 1
ATOM 718 N N . ARG A 1 90 ? -16.975 13.020 -3.788 1.00 77.00 90 ARG A N 1
ATOM 719 C CA . ARG A 1 90 ? -17.766 12.064 -4.571 1.00 77.00 90 ARG A CA 1
ATOM 720 C C . ARG A 1 90 ? -18.739 11.329 -3.659 1.00 77.00 90 ARG A C 1
ATOM 722 O O . ARG A 1 90 ? -18.356 10.426 -2.918 1.00 77.00 90 ARG A O 1
ATOM 729 N N . THR A 1 91 ? -20.007 11.713 -3.733 1.00 76.25 91 THR A N 1
ATOM 730 C CA . THR A 1 91 ? -21.111 11.013 -3.069 1.00 76.25 91 THR A CA 1
ATOM 731 C C . THR A 1 91 ? -21.599 9.834 -3.921 1.00 76.25 91 THR A C 1
ATOM 733 O O . THR A 1 91 ? -21.228 9.686 -5.087 1.00 76.25 91 THR A O 1
ATOM 736 N N . GLY A 1 92 ? -22.389 8.934 -3.327 1.00 73.38 92 GLY A N 1
ATOM 737 C CA . GLY A 1 92 ? -22.994 7.816 -4.063 1.00 73.38 92 GLY A CA 1
ATOM 738 C C . GLY A 1 92 ? -22.036 6.679 -4.437 1.00 73.38 92 GLY A C 1
ATOM 739 O O . GLY A 1 92 ? -22.365 5.869 -5.300 1.00 73.38 92 GLY A O 1
ATOM 740 N N . LEU A 1 93 ? -20.864 6.583 -3.794 1.00 70.06 93 LEU A N 1
ATOM 741 C CA . LEU A 1 93 ? -19.979 5.425 -3.945 1.00 70.06 93 LEU A CA 1
ATOM 742 C C . LEU A 1 93 ? -20.716 4.151 -3.515 1.00 70.06 93 LEU A C 1
ATOM 744 O O . LEU A 1 93 ? -20.953 3.917 -2.329 1.00 70.06 93 LEU A O 1
ATOM 748 N N . THR A 1 94 ? -21.077 3.318 -4.486 1.00 60.19 94 THR A N 1
ATOM 749 C CA . THR A 1 94 ? -21.670 2.008 -4.228 1.00 60.19 94 THR A CA 1
ATOM 750 C C . THR A 1 94 ? -20.542 1.024 -3.954 1.00 60.19 94 THR A C 1
ATOM 752 O O . THR A 1 94 ? -19.708 0.767 -4.823 1.00 60.19 94 THR A O 1
ATOM 755 N N . VAL A 1 95 ? -20.487 0.479 -2.737 1.00 51.88 95 VAL A N 1
ATOM 756 C CA . VAL A 1 95 ? -19.547 -0.600 -2.415 1.00 51.88 95 VAL A CA 1
ATOM 757 C C . VAL A 1 95 ? -19.942 -1.810 -3.259 1.00 51.88 95 VAL A C 1
ATOM 759 O O . VAL A 1 95 ? -20.970 -2.431 -2.999 1.00 51.88 95 VAL A O 1
ATOM 762 N N . ARG A 1 96 ? -19.152 -2.140 -4.285 1.00 53.56 96 ARG A N 1
ATOM 763 C CA . ARG A 1 96 ? -19.291 -3.423 -4.977 1.00 53.56 96 ARG A CA 1
ATOM 764 C C . ARG A 1 96 ? -18.719 -4.497 -4.063 1.00 53.56 96 ARG A C 1
ATOM 766 O O . ARG A 1 96 ? -17.511 -4.576 -3.869 1.00 53.56 96 ARG A O 1
ATOM 773 N N . THR A 1 97 ? -19.603 -5.272 -3.450 1.00 44.00 97 THR A N 1
ATOM 774 C CA . THR A 1 97 ? -19.227 -6.461 -2.688 1.00 44.00 97 THR A CA 1
ATOM 775 C C . THR A 1 97 ? -18.719 -7.506 -3.679 1.00 44.00 97 THR A C 1
ATOM 777 O O . THR A 1 97 ? -19.504 -8.042 -4.456 1.00 44.00 97 THR A O 1
ATOM 780 N N . LEU A 1 98 ? -17.413 -7.766 -3.685 1.00 36.78 98 LEU A N 1
ATOM 781 C CA . LEU A 1 98 ? -16.887 -9.029 -4.193 1.00 36.78 98 LEU A CA 1
ATOM 782 C C . LEU A 1 98 ? -17.165 -10.058 -3.095 1.00 36.78 98 LEU A C 1
ATOM 784 O O . LEU A 1 98 ? -16.664 -9.914 -1.981 1.00 36.78 98 LEU A O 1
ATOM 788 N N . PHE A 1 99 ? -18.058 -11.004 -3.374 1.00 34.62 99 PHE A N 1
ATOM 789 C CA . PHE A 1 99 ? -18.223 -12.188 -2.539 1.00 34.62 99 PHE A CA 1
ATOM 790 C C . PHE A 1 99 ? -17.033 -13.111 -2.825 1.00 34.62 99 PHE A C 1
ATOM 792 O O . PHE A 1 99 ? -16.752 -13.375 -3.996 1.00 34.62 99 PHE A O 1
ATOM 799 N N . PHE A 1 100 ? -16.332 -13.525 -1.772 1.00 35.72 100 PHE A N 1
ATOM 800 C CA . PHE A 1 100 ? -15.454 -14.693 -1.783 1.00 35.72 100 PHE A CA 1
ATOM 801 C C . PHE A 1 100 ? -16.250 -15.887 -1.264 1.00 35.72 100 PHE A C 1
ATOM 803 O O . PHE A 1 100 ? -17.106 -15.654 -0.375 1.00 35.72 100 PHE A O 1
#

Foldseek 3Di:
DFDKDKDKAWADDPQAKIKIKIFIAGPPPRHTPD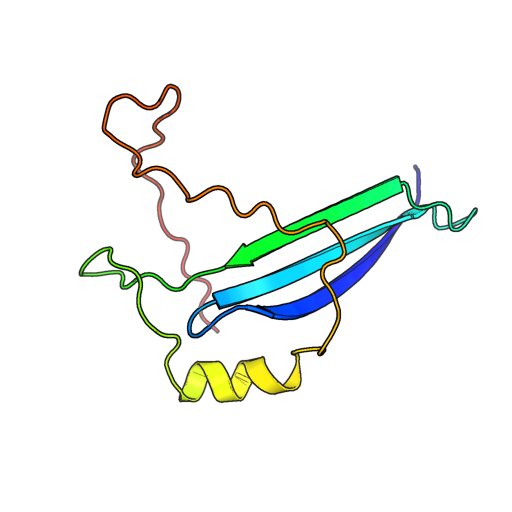IDMDIDFDADPPVRDTDHDPPVNCVVCVVRHDPDDHPDPDPPDPDDDDDPPDPDDDPDPDPDDDDD